Protein AF-A0ABD0QU14-F1 (afdb_monomer_lite)

Structure (mmCIF, N/CA/C/O backbone):
data_AF-A0ABD0QU14-F1
#
_entry.id   AF-A0ABD0QU14-F1
#
loop_
_atom_site.group_PDB
_atom_site.id
_atom_site.type_symbol
_atom_site.label_atom_id
_atom_site.label_alt_id
_atom_site.label_comp_id
_atom_site.label_asym_id
_atom_site.label_entity_id
_atom_site.label_seq_id
_atom_site.pdbx_PDB_ins_code
_atom_site.Cartn_x
_atom_site.Cartn_y
_atom_site.Cartn_z
_atom_site.occupancy
_atom_site.B_iso_or_equiv
_atom_site.auth_seq_id
_atom_site.auth_comp_id
_atom_site.auth_asym_id
_atom_site.auth_atom_id
_atom_site.pdbx_PDB_model_num
ATOM 1 N N . MET A 1 1 ? -11.030 -12.705 1.735 1.00 87.50 1 MET A N 1
ATOM 2 C CA . MET A 1 1 ? -11.644 -11.830 0.719 1.00 87.50 1 MET A CA 1
ATOM 3 C C . MET A 1 1 ? -10.800 -10.571 0.615 1.00 87.50 1 MET A C 1
ATOM 5 O O . MET A 1 1 ? -10.391 -10.055 1.653 1.00 87.50 1 MET A O 1
ATOM 9 N N . TYR A 1 2 ? -10.468 -10.145 -0.600 1.00 95.94 2 TYR A N 1
ATOM 10 C CA . TYR A 1 2 ? -9.708 -8.917 -0.835 1.00 95.94 2 TYR A CA 1
ATOM 11 C C . TYR A 1 2 ? -10.688 -7.769 -1.076 1.00 95.94 2 TYR A C 1
ATOM 13 O O . TYR A 1 2 ? -11.655 -7.949 -1.812 1.00 95.94 2 TYR A O 1
ATOM 21 N N . ALA A 1 3 ? -10.461 -6.632 -0.424 1.00 96.62 3 ALA A N 1
ATOM 22 C CA . ALA A 1 3 ? -11.270 -5.423 -0.592 1.00 96.62 3 ALA A CA 1
ATOM 23 C C . ALA A 1 3 ? -10.688 -4.496 -1.663 1.00 96.62 3 ALA A C 1
ATOM 25 O O . ALA A 1 3 ? -11.417 -3.754 -2.313 1.00 96.62 3 ALA A O 1
ATOM 26 N N . PHE A 1 4 ? -9.372 -4.565 -1.857 1.00 97.56 4 PHE A N 1
ATOM 27 C CA . PHE A 1 4 ? -8.656 -3.816 -2.873 1.00 97.56 4 PHE A CA 1
ATOM 28 C C . PHE A 1 4 ? -7.581 -4.707 -3.489 1.00 97.56 4 PHE A C 1
ATOM 30 O O . PHE A 1 4 ? -6.840 -5.378 -2.765 1.00 97.56 4 PHE A O 1
ATOM 37 N N . ALA A 1 5 ? -7.493 -4.703 -4.817 1.00 97.44 5 ALA A N 1
ATOM 38 C CA . ALA A 1 5 ? -6.504 -5.467 -5.557 1.00 97.44 5 ALA A CA 1
ATOM 39 C C . ALA A 1 5 ? -5.916 -4.633 -6.699 1.00 97.44 5 ALA A C 1
ATOM 41 O O . ALA A 1 5 ? -6.662 -4.035 -7.470 1.00 97.44 5 ALA A O 1
ATOM 42 N N . ALA A 1 6 ? -4.592 -4.648 -6.836 1.00 98.12 6 ALA A N 1
ATOM 43 C CA . ALA A 1 6 ? -3.890 -4.122 -8.000 1.00 98.12 6 ALA A CA 1
ATOM 44 C C . ALA A 1 6 ? -2.884 -5.163 -8.503 1.00 98.12 6 ALA A C 1
ATOM 46 O O . ALA A 1 6 ? -1.945 -5.553 -7.801 1.00 98.12 6 ALA A O 1
ATOM 47 N N . LEU A 1 7 ? -3.110 -5.636 -9.724 1.00 98.06 7 LEU A N 1
ATOM 48 C CA . LEU A 1 7 ? -2.320 -6.679 -10.361 1.00 98.06 7 LEU A CA 1
ATOM 49 C C . LEU A 1 7 ? -1.766 -6.156 -11.684 1.00 98.06 7 LEU A C 1
ATOM 51 O O . LEU A 1 7 ? -2.535 -5.637 -12.487 1.00 98.06 7 LEU A O 1
ATOM 55 N N . ASP A 1 8 ? -0.465 -6.336 -11.897 1.00 98.06 8 ASP A N 1
ATOM 56 C CA . ASP A 1 8 ? 0.199 -6.135 -13.191 1.00 98.06 8 ASP A CA 1
ATOM 57 C C . ASP A 1 8 ? 0.120 -4.698 -13.751 1.00 98.0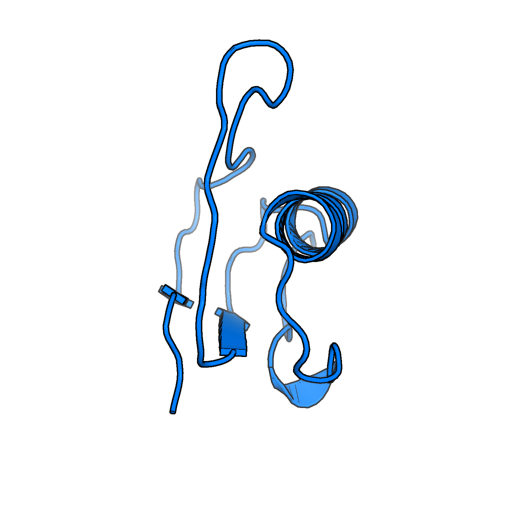6 8 ASP A C 1
ATOM 59 O O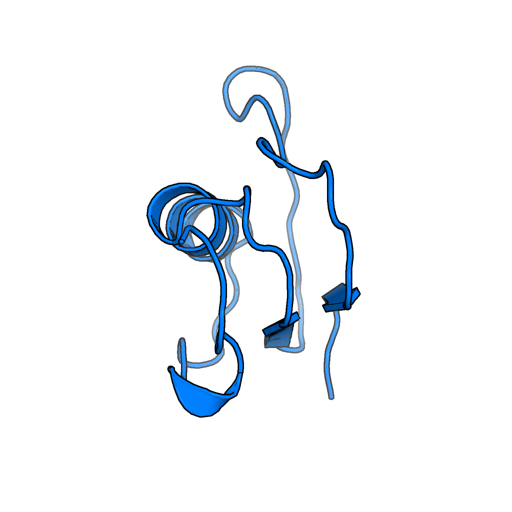 . ASP A 1 8 ? -0.091 -4.468 -14.942 1.00 98.06 8 ASP A O 1
ATOM 63 N N . ASN A 1 9 ? 0.282 -3.688 -12.886 1.00 98.19 9 ASN A N 1
ATOM 64 C CA . ASN A 1 9 ? 0.307 -2.287 -13.312 1.00 98.19 9 ASN A CA 1
ATOM 65 C C . ASN A 1 9 ? 1.751 -1.813 -13.512 1.00 98.19 9 ASN A C 1
ATOM 67 O O . ASN A 1 9 ? 2.403 -1.310 -12.595 1.00 98.19 9 ASN A O 1
ATOM 71 N N . GLN A 1 10 ? 2.228 -1.905 -14.753 1.00 97.19 10 GLN A N 1
ATOM 72 C CA . GLN A 1 10 ? 3.620 -1.638 -15.154 1.00 97.19 10 GLN A CA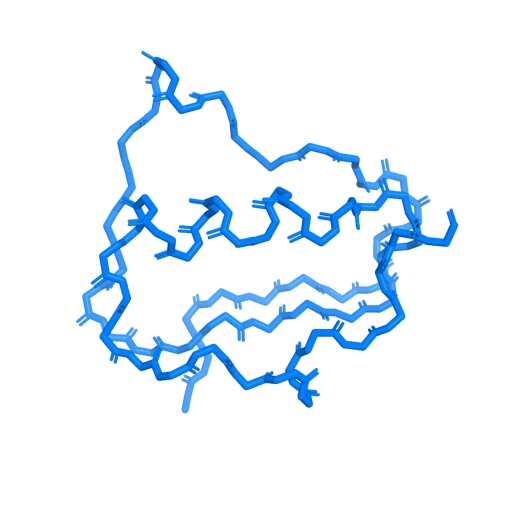 1
ATOM 73 C C . GLN A 1 10 ? 4.107 -0.193 -14.933 1.00 97.19 10 GLN A C 1
ATOM 75 O O . GLN A 1 10 ? 5.306 0.099 -14.992 1.00 97.19 10 GLN A O 1
ATOM 80 N N . HIS A 1 11 ? 3.191 0.749 -14.713 1.00 97.69 11 HIS A N 1
ATOM 81 C CA . HIS A 1 11 ? 3.509 2.173 -14.563 1.00 97.69 11 HIS A CA 1
ATOM 82 C C . HIS A 1 11 ? 3.025 2.786 -13.247 1.00 97.69 11 HIS A C 1
ATOM 84 O O . HIS A 1 11 ? 3.319 3.955 -12.988 1.00 97.69 11 HIS A O 1
ATOM 90 N N . LEU A 1 12 ? 2.321 2.011 -12.416 1.00 98.38 12 LEU A N 1
ATOM 91 C CA . LEU A 1 12 ? 1.803 2.473 -11.134 1.00 98.38 12 LEU A CA 1
ATOM 92 C C . LEU A 1 12 ? 2.965 2.732 -10.169 1.00 98.38 12 LEU A C 1
ATOM 94 O O . LEU A 1 12 ? 3.746 1.829 -9.895 1.00 98.38 12 LEU A O 1
ATOM 98 N N . GLN A 1 13 ? 3.070 3.968 -9.682 1.00 97.44 13 GLN A N 1
ATOM 99 C CA . GLN A 1 13 ? 4.164 4.423 -8.810 1.00 97.44 13 GLN A CA 1
ATOM 100 C C . GLN A 1 13 ? 3.678 4.891 -7.442 1.00 97.44 13 GLN A C 1
ATOM 102 O O . GLN A 1 13 ? 4.313 4.623 -6.428 1.00 97.44 13 GLN A O 1
ATOM 107 N N . LEU A 1 14 ? 2.543 5.587 -7.429 1.00 97.19 14 LEU A N 1
ATOM 108 C CA . LEU A 1 14 ? 1.943 6.199 -6.250 1.00 97.19 14 LEU A CA 1
ATOM 109 C C . LEU A 1 14 ? 0.489 5.757 -6.149 1.00 97.19 14 LEU A C 1
ATOM 111 O O . LEU A 1 14 ? -0.146 5.482 -7.169 1.00 97.19 14 LEU A O 1
ATOM 115 N N . LEU A 1 15 ? -0.030 5.705 -4.923 1.00 96.94 15 LEU A N 1
ATOM 116 C CA . LEU A 1 15 ? -1.411 5.302 -4.677 1.00 96.94 15 LEU A CA 1
ATOM 117 C C . LEU A 1 15 ? -2.314 6.501 -4.361 1.00 96.94 15 LEU A C 1
ATOM 119 O O . LEU A 1 15 ? -3.208 6.817 -5.140 1.00 96.94 15 LEU A O 1
ATOM 123 N N . TRP A 1 16 ? -2.060 7.195 -3.248 1.00 95.44 16 TRP A N 1
ATOM 124 C CA . TRP A 1 16 ? -2.831 8.369 -2.831 1.00 95.44 16 TRP A CA 1
ATOM 125 C C . TRP A 1 16 ? -1.931 9.439 -2.223 1.00 95.44 16 TRP A C 1
ATOM 127 O O . TRP A 1 16 ? -0.985 9.138 -1.493 1.00 95.44 16 TRP A O 1
ATOM 137 N N . ASP A 1 17 ? -2.308 10.700 -2.431 1.00 95.44 17 ASP A N 1
ATOM 138 C CA . ASP A 1 17 ? -1.863 11.784 -1.561 1.00 95.44 17 ASP A CA 1
ATOM 139 C C . ASP A 1 17 ? -2.709 11.792 -0.279 1.00 95.44 17 ASP A C 1
ATOM 141 O O . ASP A 1 17 ? -3.813 12.342 -0.227 1.00 95.44 17 ASP A O 1
ATOM 145 N N . TRP A 1 18 ? -2.170 11.178 0.772 1.00 95.06 18 TRP A N 1
ATOM 146 C CA . TRP A 1 18 ? -2.806 11.066 2.087 1.00 95.06 18 TRP A CA 1
ATOM 147 C C . TRP A 1 18 ? -2.949 12.390 2.848 1.00 95.06 18 TRP A C 1
ATOM 149 O O . TRP A 1 18 ? -3.564 12.397 3.912 1.00 95.06 18 TRP A O 1
ATOM 159 N N . SER A 1 19 ? -2.376 13.494 2.359 1.00 94.56 19 SER A N 1
ATOM 160 C CA . SER A 1 19 ? -2.649 14.822 2.923 1.00 94.56 19 SER A CA 1
ATOM 161 C C . SER A 1 19 ? -4.007 15.373 2.477 1.00 94.56 19 SER A C 1
ATOM 163 O O . SER A 1 19 ? -4.593 16.199 3.171 1.00 94.56 19 SER A O 1
ATOM 165 N N . GLN A 1 20 ? -4.529 14.868 1.354 1.00 95.88 20 GLN A N 1
ATOM 166 C CA . GLN A 1 20 ? -5.778 15.320 0.735 1.00 95.88 20 GLN A CA 1
ATOM 167 C C . GLN A 1 20 ? -6.880 14.253 0.763 1.00 95.88 20 GLN A C 1
ATOM 169 O O . GLN A 1 20 ? -8.048 14.571 0.554 1.00 95.88 20 GLN A O 1
ATOM 174 N N . HIS A 1 21 ? -6.526 12.990 1.020 1.00 93.06 21 HIS A N 1
ATOM 175 C CA . HIS A 1 21 ? -7.447 11.859 0.936 1.00 93.06 21 HIS A CA 1
ATOM 176 C C . HIS A 1 21 ? -7.629 11.152 2.276 1.00 93.06 21 HIS A C 1
ATOM 178 O O . HIS A 1 21 ? -6.666 10.864 2.988 1.00 93.06 21 HIS A O 1
ATOM 184 N N . ASN A 1 22 ? -8.882 10.795 2.563 1.00 94.19 22 ASN A N 1
ATOM 185 C CA . ASN A 1 22 ? -9.255 9.897 3.647 1.00 94.19 22 ASN A CA 1
ATOM 186 C C . ASN A 1 22 ? -10.029 8.709 3.061 1.00 94.19 22 ASN A C 1
ATOM 188 O O . ASN A 1 22 ? -11.039 8.894 2.383 1.00 94.19 22 ASN A O 1
ATOM 192 N N . LEU A 1 23 ? -9.542 7.498 3.311 1.00 95.31 23 LEU A N 1
ATOM 193 C CA . LEU A 1 23 ? -10.131 6.251 2.837 1.00 95.31 23 LEU A CA 1
ATOM 194 C C . LEU A 1 23 ? -10.170 5.277 4.010 1.00 95.31 23 LEU A C 1
ATOM 196 O O . LEU A 1 23 ? -9.172 5.135 4.704 1.00 95.31 23 LEU A O 1
ATOM 200 N N . ASN A 1 24 ? -11.291 4.586 4.205 1.00 96.44 24 ASN A N 1
ATOM 201 C CA . ASN A 1 24 ? -11.443 3.553 5.228 1.00 96.44 24 ASN A CA 1
ATOM 202 C C . ASN A 1 24 ? -11.889 2.244 4.569 1.00 96.44 24 ASN A C 1
ATOM 204 O O . ASN A 1 24 ? -12.848 2.243 3.796 1.00 96.44 24 ASN A O 1
ATOM 208 N N . ILE A 1 25 ? -11.220 1.137 4.887 1.00 96.25 25 ILE A N 1
ATOM 209 C CA . ILE A 1 25 ? -11.576 -0.206 4.416 1.00 96.25 25 ILE A CA 1
ATOM 210 C C . ILE A 1 25 ? -12.049 -1.005 5.632 1.00 96.25 25 ILE A C 1
ATOM 212 O O . ILE A 1 25 ? -11.257 -1.442 6.461 1.00 96.25 25 ILE A O 1
ATOM 216 N N . SER A 1 26 ? -13.368 -1.169 5.751 1.00 94.88 26 SER A N 1
ATOM 217 C CA . SER A 1 26 ? -14.016 -1.717 6.951 1.00 94.88 26 SER A CA 1
ATOM 218 C C . SER A 1 26 ? -13.826 -3.224 7.145 1.00 94.88 26 SER A C 1
ATOM 220 O O . SER A 1 26 ? -13.889 -3.703 8.279 1.00 94.88 26 SER A O 1
ATOM 222 N N . ALA A 1 27 ? -13.619 -3.969 6.060 1.00 95.50 27 ALA A N 1
ATOM 223 C CA . ALA A 1 27 ? -13.374 -5.405 6.069 1.00 95.50 27 ALA A CA 1
ATOM 224 C C . ALA A 1 27 ? -12.621 -5.827 4.803 1.00 95.50 27 ALA A C 1
ATOM 226 O O . ALA A 1 27 ? -12.852 -5.275 3.727 1.00 95.50 27 ALA A O 1
ATOM 227 N N . GLY A 1 28 ? -11.787 -6.859 4.915 1.00 96.19 28 GLY A N 1
ATOM 228 C CA . GLY A 1 28 ? -11.037 -7.435 3.804 1.00 96.19 28 GLY A CA 1
ATOM 229 C C . GLY A 1 28 ? -9.573 -6.997 3.761 1.00 96.19 28 GLY A C 1
ATOM 230 O O . GLY A 1 28 ? -9.105 -6.174 4.536 1.00 96.19 28 GLY A O 1
ATOM 231 N N . LYS A 1 29 ? -8.820 -7.610 2.845 1.00 96.69 29 LYS A N 1
ATOM 232 C CA . LYS A 1 29 ? -7.364 -7.428 2.720 1.00 96.69 29 LYS A CA 1
ATOM 233 C C . LYS A 1 29 ? -6.977 -6.638 1.477 1.00 96.69 29 LYS A C 1
ATOM 235 O O . LYS A 1 29 ? -7.746 -6.573 0.516 1.00 96.69 29 LYS A O 1
ATOM 240 N N . LEU A 1 30 ? -5.751 -6.125 1.483 1.00 97.62 30 LEU A N 1
ATOM 241 C CA . LEU A 1 30 ? -5.077 -5.627 0.288 1.00 97.62 30 LEU A CA 1
ATOM 242 C C . LEU A 1 30 ? -4.425 -6.777 -0.485 1.00 97.62 30 LEU A C 1
ATOM 244 O O . LEU A 1 30 ? -3.987 -7.760 0.112 1.00 97.62 30 LEU A O 1
ATOM 248 N N . TYR A 1 31 ? -4.327 -6.619 -1.801 1.00 98.12 31 TYR A N 1
ATOM 249 C CA . TYR A 1 31 ? -3.588 -7.511 -2.687 1.00 98.12 31 TYR A CA 1
ATOM 250 C C . TYR A 1 31 ? -2.849 -6.692 -3.742 1.00 98.12 31 TYR A C 1
ATOM 252 O O . TYR A 1 31 ? -3.477 -6.003 -4.543 1.00 98.12 31 TYR A O 1
ATOM 260 N N . PHE A 1 32 ? -1.521 -6.765 -3.762 1.00 98.38 32 PHE A N 1
ATOM 261 C CA . PHE A 1 32 ? -0.708 -6.074 -4.762 1.00 98.38 32 PHE A CA 1
ATOM 262 C C . PHE A 1 32 ? 0.324 -7.029 -5.329 1.00 98.38 32 PHE A C 1
ATOM 264 O O . PHE A 1 32 ? 1.188 -7.515 -4.606 1.00 98.38 32 PHE A O 1
ATOM 271 N N . ARG A 1 33 ? 0.287 -7.298 -6.630 1.00 97.94 33 ARG A N 1
ATOM 272 C CA . ARG A 1 33 ? 1.341 -8.092 -7.265 1.00 97.94 33 ARG A CA 1
ATOM 273 C C . ARG A 1 33 ? 1.707 -7.551 -8.629 1.00 97.94 33 ARG A C 1
ATOM 275 O O . ARG A 1 33 ? 0.844 -7.033 -9.330 1.00 97.94 33 ARG A O 1
ATOM 282 N N . LEU A 1 34 ? 2.959 -7.768 -9.021 1.00 97.88 34 LEU A N 1
ATOM 283 C CA . LEU A 1 34 ? 3.466 -7.420 -10.352 1.00 97.88 34 LEU A CA 1
ATOM 284 C C . LEU A 1 34 ? 3.333 -5.916 -10.655 1.00 97.88 34 LEU A C 1
ATOM 286 O O . LEU A 1 34 ? 3.018 -5.529 -11.773 1.00 97.88 34 LEU A O 1
ATOM 290 N N . ASN A 1 35 ? 3.552 -5.050 -9.663 1.00 98.44 35 ASN A N 1
ATOM 291 C CA . ASN A 1 35 ? 3.571 -3.599 -9.866 1.00 98.44 35 ASN A CA 1
ATOM 292 C C . ASN A 1 35 ? 5.021 -3.107 -9.702 1.00 98.44 35 ASN A C 1
ATOM 294 O O . ASN A 1 35 ? 5.376 -2.599 -8.635 1.00 98.44 35 ASN A O 1
ATOM 298 N N . PRO A 1 36 ? 5.893 -3.280 -10.716 1.00 97.88 36 PRO A N 1
ATOM 299 C CA . PRO A 1 36 ? 7.339 -3.110 -10.556 1.00 97.88 36 PRO A CA 1
ATOM 300 C C . PRO A 1 36 ? 7.730 -1.693 -10.139 1.00 97.88 36 PRO A C 1
ATOM 302 O O . PRO A 1 36 ? 8.704 -1.524 -9.430 1.00 97.88 36 PRO A O 1
ATOM 305 N N . LYS A 1 37 ? 6.946 -0.669 -10.491 1.00 98.19 37 LYS A N 1
ATOM 306 C CA . LYS A 1 37 ? 7.247 0.721 -10.111 1.00 98.19 37 LYS A CA 1
ATOM 307 C C . LYS A 1 37 ? 6.602 1.178 -8.799 1.00 98.19 37 LYS A C 1
ATOM 309 O O . LYS A 1 37 ? 6.818 2.316 -8.390 1.00 98.19 37 LYS A O 1
ATOM 314 N N . LEU A 1 38 ? 5.814 0.325 -8.143 1.00 98.44 38 LEU A N 1
ATOM 315 C CA . LEU A 1 38 ? 5.102 0.666 -6.916 1.00 98.44 38 LEU A CA 1
ATOM 316 C C . LEU A 1 38 ? 5.922 0.240 -5.700 1.00 98.44 38 LEU A C 1
ATOM 318 O O . LEU A 1 38 ? 6.033 -0.947 -5.404 1.00 98.44 38 LEU A O 1
ATOM 322 N N . CYS A 1 39 ? 6.455 1.204 -4.954 1.00 97.31 39 CYS A N 1
ATOM 323 C CA . CYS A 1 39 ? 7.255 0.887 -3.777 1.00 97.31 39 CYS A CA 1
ATOM 324 C C . CYS A 1 39 ? 6.418 0.225 -2.668 1.00 97.31 39 CYS A C 1
ATOM 326 O O . CYS A 1 39 ? 5.287 0.624 -2.379 1.00 97.31 39 CYS A O 1
ATOM 328 N N . MET A 1 40 ? 7.015 -0.738 -1.962 1.00 96.94 40 MET A N 1
ATOM 329 C CA . MET A 1 40 ? 6.396 -1.384 -0.800 1.00 96.94 40 MET A CA 1
ATOM 330 C C . MET A 1 40 ? 6.036 -0.406 0.328 1.00 96.94 40 MET A C 1
ATOM 332 O O . MET A 1 40 ? 5.095 -0.665 1.079 1.00 96.94 40 MET A O 1
ATOM 336 N N . SER A 1 41 ? 6.747 0.718 0.457 1.00 96.69 41 SER A N 1
ATOM 337 C CA . SER A 1 41 ? 6.417 1.761 1.437 1.00 96.69 41 SER A CA 1
ATOM 338 C C . SER A 1 41 ? 5.060 2.417 1.156 1.00 96.69 41 SER A C 1
ATOM 340 O O . SER A 1 41 ? 4.310 2.657 2.099 1.00 96.69 41 SER A O 1
ATOM 342 N N . GLU A 1 42 ? 4.694 2.620 -0.114 1.00 97.75 42 GLU A N 1
ATOM 343 C CA . GLU A 1 42 ? 3.390 3.172 -0.506 1.00 97.75 42 GLU A CA 1
ATOM 344 C C . GLU A 1 42 ? 2.247 2.211 -0.159 1.00 97.75 42 GLU A C 1
ATOM 346 O O . GLU A 1 42 ? 1.219 2.625 0.382 1.00 97.75 42 GLU A O 1
ATOM 351 N N . ILE A 1 43 ? 2.454 0.908 -0.372 1.00 97.62 43 ILE A N 1
ATOM 352 C CA . ILE A 1 43 ? 1.477 -0.130 -0.018 1.00 97.62 43 ILE A CA 1
ATOM 353 C C . ILE A 1 43 ? 1.305 -0.219 1.509 1.00 97.62 43 ILE A C 1
ATOM 355 O O . ILE A 1 43 ? 0.178 -0.298 2.003 1.00 97.62 43 ILE A O 1
ATOM 359 N N . ARG A 1 44 ? 2.402 -0.164 2.281 1.00 96.69 44 ARG A N 1
ATOM 360 C CA . ARG A 1 44 ? 2.340 -0.147 3.757 1.00 96.69 44 ARG A CA 1
ATOM 361 C C . ARG A 1 44 ? 1.606 1.086 4.274 1.00 96.69 44 ARG A C 1
ATOM 363 O O . ARG A 1 44 ? 0.739 0.962 5.133 1.00 96.69 44 ARG A O 1
ATOM 370 N N . LYS A 1 45 ? 1.883 2.251 3.691 1.00 97.25 45 LYS A N 1
ATOM 371 C CA . LYS A 1 45 ? 1.210 3.506 4.030 1.00 97.25 45 LYS A CA 1
ATOM 372 C C . LYS A 1 45 ? -0.292 3.432 3.771 1.00 97.25 45 LYS A C 1
ATOM 374 O O . LYS A 1 45 ? -1.068 3.877 4.609 1.00 97.25 45 LYS A O 1
ATOM 379 N N . MET A 1 46 ? -0.713 2.820 2.661 1.00 97.38 46 MET A N 1
ATOM 380 C CA . MET A 1 46 ? -2.129 2.543 2.410 1.00 97.38 46 MET A CA 1
ATOM 381 C C . MET A 1 46 ? -2.732 1.651 3.494 1.00 97.38 46 MET A C 1
ATOM 383 O O . MET A 1 46 ? -3.798 1.971 4.016 1.00 97.38 46 MET A O 1
ATOM 387 N N . TRP A 1 47 ? -2.069 0.551 3.849 1.00 97.44 47 TRP A N 1
ATOM 388 C CA . TRP A 1 47 ? -2.557 -0.362 4.885 1.00 97.44 47 TRP A CA 1
ATOM 389 C C . TRP A 1 47 ? -2.758 0.348 6.234 1.00 97.44 47 TRP A C 1
ATOM 391 O O . TRP A 1 47 ? -3.817 0.211 6.843 1.00 97.44 47 TRP A O 1
ATOM 401 N N . GLU A 1 48 ? -1.803 1.184 6.646 1.00 96.50 48 GLU A N 1
ATOM 402 C CA . GLU A 1 48 ? -1.895 1.990 7.871 1.00 96.50 48 GLU A CA 1
ATOM 403 C C . GLU A 1 48 ? -3.018 3.033 7.805 1.00 96.50 48 GLU A C 1
ATOM 405 O O . GLU A 1 48 ? -3.785 3.192 8.755 1.00 96.50 48 GLU A O 1
ATOM 410 N N . LYS A 1 49 ? -3.131 3.753 6.682 1.00 97.50 49 LYS A N 1
ATOM 411 C CA . LYS A 1 49 ? -4.088 4.857 6.522 1.00 97.50 49 LYS A CA 1
ATOM 412 C C . LYS A 1 49 ? -5.528 4.390 6.363 1.00 97.50 49 LYS A C 1
ATOM 414 O O . LYS A 1 49 ? -6.431 5.121 6.752 1.00 97.50 49 LYS A O 1
ATOM 419 N N . THR A 1 50 ? -5.738 3.193 5.822 1.00 97.19 50 THR A N 1
ATOM 420 C CA . THR A 1 50 ? -7.079 2.660 5.544 1.00 97.19 50 THR A CA 1
ATOM 421 C C . THR A 1 50 ? -7.730 1.936 6.717 1.00 97.19 50 THR A C 1
ATOM 423 O O . THR A 1 50 ? -8.889 1.543 6.604 1.00 97.19 50 THR A O 1
ATOM 426 N N . GLY A 1 51 ? -7.024 1.770 7.843 1.00 95.88 51 GLY A N 1
ATOM 427 C CA . GLY A 1 51 ? -7.585 1.170 9.058 1.00 95.88 51 GLY A CA 1
ATOM 428 C C . GLY A 1 51 ? -7.872 -0.332 8.954 1.00 95.88 51 GLY A C 1
ATOM 429 O O . GLY A 1 51 ? -8.641 -0.862 9.760 1.00 95.88 51 GLY A O 1
ATOM 430 N N . ILE A 1 52 ? -7.265 -1.020 7.981 1.00 96.44 52 ILE A N 1
ATOM 431 C CA . ILE A 1 52 ? -7.423 -2.465 7.783 1.00 96.44 52 ILE A CA 1
ATOM 432 C C . ILE A 1 52 ? -6.951 -3.210 9.032 1.00 96.44 52 ILE A C 1
ATOM 434 O O . ILE A 1 52 ? -5.850 -2.989 9.535 1.00 96.44 52 ILE A O 1
ATOM 438 N N . LYS A 1 53 ? -7.784 -4.129 9.530 1.00 94.06 53 LYS A N 1
AT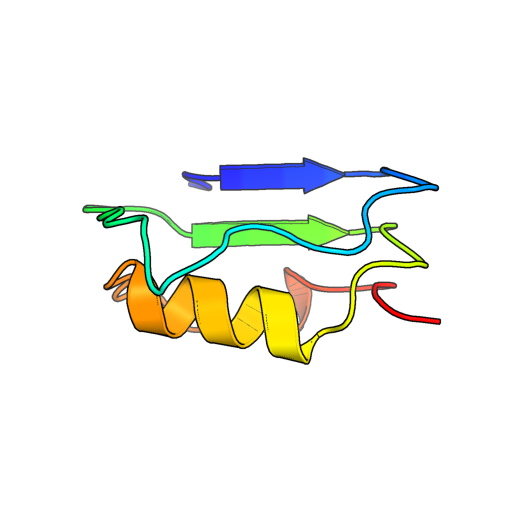OM 439 C CA . LYS A 1 53 ? -7.495 -4.911 10.746 1.00 94.06 53 LYS A CA 1
ATOM 440 C C . LYS A 1 53 ? -6.766 -6.213 10.436 1.00 94.06 53 LYS A C 1
ATOM 442 O O . LYS A 1 53 ? -6.131 -6.818 11.300 1.00 94.06 53 LYS A O 1
ATOM 447 N N . GLU A 1 54 ? -6.885 -6.679 9.205 1.00 94.94 54 GLU A N 1
ATOM 448 C CA . GLU A 1 54 ? -6.258 -7.881 8.715 1.00 94.94 54 GLU A CA 1
ATOM 449 C C . GLU A 1 54 ? -4.742 -7.704 8.595 1.00 94.94 54 GLU A C 1
ATOM 451 O O . GLU A 1 54 ? -4.234 -6.659 8.190 1.00 94.94 54 GLU A O 1
ATOM 456 N N . LYS A 1 55 ? -4.008 -8.771 8.925 1.00 94.19 55 LYS A N 1
ATOM 457 C CA . LYS A 1 55 ? -2.543 -8.769 8.903 1.00 94.19 55 LYS A CA 1
ATOM 458 C C . LYS A 1 55 ? -1.999 -8.440 7.511 1.00 94.19 55 LYS A C 1
ATOM 460 O O . LYS A 1 55 ? -2.470 -8.990 6.515 1.00 94.19 55 LYS A O 1
ATOM 465 N N . PHE A 1 56 ? -0.937 -7.641 7.482 1.00 94.62 56 PHE A N 1
ATOM 466 C CA . PHE A 1 56 ? -0.119 -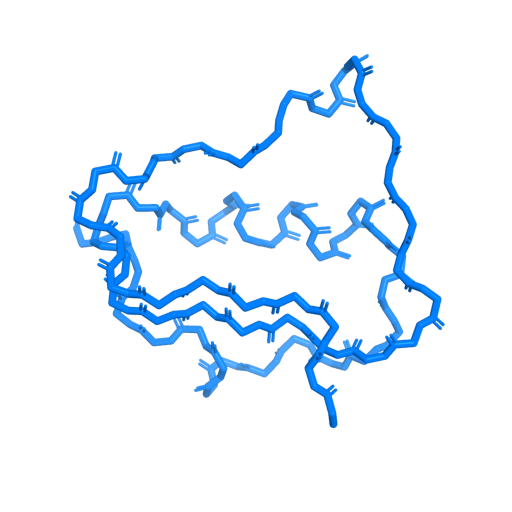7.410 6.297 1.00 94.62 56 PHE A CA 1
ATOM 467 C C . PHE A 1 56 ? 0.732 -8.655 6.002 1.00 94.62 56 PHE A C 1
ATOM 469 O O . PHE A 1 56 ? 1.810 -8.839 6.566 1.00 94.62 56 PHE A O 1
ATOM 476 N N . LEU A 1 57 ? 0.219 -9.563 5.172 1.00 95.06 57 LEU A N 1
ATOM 477 C CA . LEU A 1 57 ? 0.906 -10.804 4.815 1.00 95.06 57 LEU A CA 1
ATOM 478 C C . LEU A 1 57 ? 1.753 -10.590 3.561 1.00 95.06 57 LEU A C 1
ATOM 480 O O . LEU A 1 57 ? 1.205 -10.349 2.494 1.00 95.06 57 LEU A O 1
ATOM 484 N N . GLU A 1 58 ? 3.074 -10.755 3.645 1.00 90.88 58 GLU A N 1
ATOM 485 C CA . GLU A 1 58 ? 3.986 -10.545 2.501 1.00 90.88 58 GLU A CA 1
ATOM 486 C C . GLU A 1 58 ? 3.626 -11.372 1.257 1.00 90.88 58 GLU A C 1
ATOM 488 O O . GLU A 1 58 ? 3.861 -10.950 0.126 1.00 90.88 58 GLU A O 1
ATOM 493 N N . GLY A 1 59 ? 2.984 -12.531 1.444 1.00 94.25 59 GLY A N 1
ATOM 494 C CA . GLY A 1 59 ? 2.460 -13.342 0.345 1.00 94.25 59 GLY A CA 1
ATOM 495 C C . GLY A 1 59 ? 1.461 -12.608 -0.560 1.00 94.25 59 GLY A C 1
ATOM 496 O O . GLY A 1 59 ? 1.369 -12.933 -1.744 1.00 94.25 59 GLY A O 1
ATOM 497 N N . ASP A 1 60 ? 0.748 -11.608 -0.045 1.00 96.19 60 ASP A N 1
ATOM 498 C CA . ASP A 1 60 ? -0.217 -10.796 -0.792 1.00 96.19 60 ASP A CA 1
ATOM 499 C C . ASP A 1 60 ? 0.449 -9.641 -1.575 1.00 96.19 60 ASP A C 1
ATOM 501 O O . ASP A 1 60 ? -0.224 -9.009 -2.386 1.00 96.19 60 ASP A O 1
ATOM 505 N N . PHE A 1 61 ? 1.762 -9.407 -1.391 1.00 96.62 61 PHE A N 1
ATOM 506 C CA . PHE A 1 61 ? 2.488 -8.213 -1.864 1.00 96.62 61 PHE A CA 1
ATOM 507 C C . PHE A 1 61 ? 3.754 -8.509 -2.697 1.00 96.62 61 PHE A C 1
ATOM 509 O O . PHE A 1 61 ? 4.741 -7.777 -2.630 1.00 96.62 61 PHE A O 1
ATOM 516 N N . ARG A 1 62 ? 3.774 -9.600 -3.468 1.00 96.19 62 ARG A N 1
ATOM 517 C CA . ARG A 1 62 ? 4.973 -10.056 -4.204 1.00 96.19 62 ARG A CA 1
ATOM 518 C C . ARG A 1 62 ? 5.244 -9.253 -5.483 1.00 96.19 62 ARG A C 1
ATOM 520 O O . ARG A 1 62 ? 4.306 -8.952 -6.217 1.00 96.19 62 ARG A O 1
ATOM 527 N N . ASN A 1 63 ? 6.524 -9.041 -5.803 1.00 96.38 63 ASN A N 1
ATOM 528 C CA . ASN A 1 63 ? 7.005 -8.396 -7.037 1.00 96.38 63 ASN A CA 1
ATOM 529 C C . ASN A 1 63 ? 6.452 -6.967 -7.205 1.00 96.38 63 ASN A C 1
ATOM 531 O O . ASN A 1 63 ? 5.766 -6.664 -8.183 1.00 96.38 63 ASN A O 1
ATOM 535 N N . ASN A 1 64 ? 6.682 -6.117 -6.203 1.00 97.19 64 ASN A N 1
ATOM 536 C CA . ASN A 1 64 ? 6.369 -4.691 -6.259 1.00 97.19 64 ASN A CA 1
ATOM 537 C C . ASN A 1 64 ? 7.630 -3.888 -5.915 1.00 97.19 64 ASN A C 1
ATOM 539 O O . ASN A 1 64 ? 8.287 -4.208 -4.923 1.00 97.19 64 ASN A O 1
ATOM 543 N N . GLY A 1 65 ? 7.908 -2.831 -6.679 1.00 92.25 65 GLY A N 1
ATOM 544 C CA . GLY A 1 65 ? 8.990 -1.885 -6.388 1.00 92.25 65 GLY A CA 1
ATOM 545 C C . GLY A 1 65 ? 10.395 -2.396 -6.717 1.00 92.25 65 GLY A C 1
ATOM 546 O O . GLY A 1 65 ? 11.279 -2.202 -5.885 1.00 92.25 65 GLY A O 1
ATOM 547 N N . ASP A 1 66 ? 10.557 -3.052 -7.872 1.00 73.00 66 ASP A N 1
ATOM 548 C CA . ASP A 1 66 ? 11.859 -3.478 -8.418 1.00 73.00 66 ASP A CA 1
ATOM 549 C C . ASP A 1 66 ? 12.822 -2.291 -8.625 1.00 73.00 66 ASP A C 1
ATOM 551 O O . ASP A 1 66 ? 12.357 -1.192 -9.022 1.00 73.00 66 ASP A O 1
#

Radius of gyration: 11.2 Å; chains: 1; bounding box: 26×29×26 Å

Foldseek 3Di:
DAPEEDEQQAPDAADDDPVPDQAADPDHHYAYENHQNYDPVRVVVCCVRRPYPDDPDVVRHYNYHD

Organism: Cirrhinus mrigala (NCBI:txid683832)

Secondary structure (DSSP, 8-state):
-EEEEEE--TT------TTT------S-EEEEESBTTS-HHHHHHHHHHTT--S---GGGS-SB--

pLDDT: mean 95.98, std 3.42, range [73.0, 98.44]

Sequence (66 aa):
MYAFAALDNQHLQLLWDWSQHNLNISAGKLYFRLNPKLCMSEIRKMWEKTGIKEKFLEGDFRNNGD

InterPro domains:
  IPR000494 Receptor L-domain [PF01030] (2-50)
  IPR036941 Receptor L-domain superfamily [G3DSA:3.80.20.20] (1-66)

=== Feature glossary ===
Feature key, reading from the visual/contextual features back to the raw sequence:

Rendered structure images. Structure images are PyMOL renders from six orthogonal camera directions. Cartoon representation draws helices as coils and strands as arrows; sticks shows the backbone as bonds; surface shows the solvent-excluded envelope. Rainbow coloring maps sequence position to hue (blue→red, N→C); chain coloring assigns a distinct color per polypeptide.

Contact-map, Ramachandran, and PAE plots. Three diagnostic plots accompany the record. The Cα contact map visualizes the tertiary structure as a 2D adjacency matrix (8 Å cutoff, sequence-local contacts suppressed). The Ramachandran plot shows the distribution of backbone (φ, ψ) torsions, with points in the α and β basins reflecting secondary structure content. The PAE plot shows AlphaFold's inter-residue confidence as a color matrix.

InterPro / GO / CATH / organism. The annotation block draws on four external resources. InterPro: which protein families and domains the sequence belongs to. GO: standardized terms for what the protein does, what process it participates in, and where in the cell it acts. CATH: which structural fold it has in the CATH hierarchy. Organism: the species of origin.

Nearest PDB structures. Structural nearest neighbors (via Foldseek easy-search vs the PDB). Reported per hit: target PDB id, E-value, and alignment TM-score. A TM-score above ~0.5 is the conventional threshold for 'same fold'.

Predicted aligned error. Predicted aligned error is AlphaFold's pairwise confidence. Unlike pLDDT (per-residue), PAE is per-residue-pair and captures whether two parts of the structure are correctly placed relative to each other. Units are ångströms of expected positional error.

Solvent-accessible surface area. SASA measures how much of the protein is reachable by solvent. It is computed by rolling a water-sized probe over the atomic surface and summing the exposed area (Å²). Per-residue SASA distinguishes core (buried, low SASA) from surface (exposed, high SASA) residues; total SASA is a whole-molecule size measure.

B-factor. Crystallographic B-factors measure how much each atom's electron density is smeared out, in Å². They rise in mobile loops and surface residues and fall in the buried interior. In AlphaFold models this column is repurposed to hold pLDDT instead.

pLDDT. For AlphaFold models, the B-factor field carries pLDDT — the model's own estimate of local accuracy on a 0–100 scale. Regions with pLDDT<50 should be treated as essentially unmodeled; they often 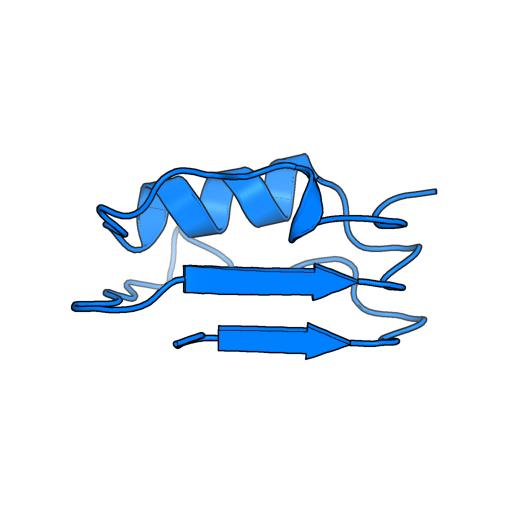correspond to intrinsically disordered segments.

Backbone torsions (φ/ψ). φ (phi) and ψ (psi) are the two rotatable backbone dihedrals per residue: φ is the C(i-1)–N–Cα–C torsion, ψ is the N–Cα–C–N(i+1) torsion, both in degrees on (−180°, 180°]. α-helical residues cluster near (−60°, −45°); β-strand residues near (−120°, +130°). A Ramachandran plot is simply a scatter of (φ, ψ) for every residue.

Radius of gyration, Cα contacts, bounding box. Radius of gyration (Rg) is the root-mean-square distance of Cα atoms from their centroid — a single number for overall size and compactness. A globular domain of N residues has Rg ≈ 2.2·N^0.38 Å; an extended or disordered chain has a much larger Rg. The Cα contact count is the number of residue pairs whose Cα atoms are within 8 Å and are more than four positions apart in sequence — a standard proxy for tertiary packing density. The bounding box is the smallest axis-aligned box enclosing all Cα atoms.

Secondary structure (3-state, P-SEA). Three-state secondary structure (P-SEA) collapses the eight DSSP classes into helix (a), strand (b), and coil (c). P-SEA assigns these from Cα geometry alone — distances and angles — without requiring backbone oxygens, so it works on any Cα trace.

Secondary structure (8-state, DSSP). Secondary structure is the local, repeating backbone conformation. DSSP classifies it into eight states by reading the hydrogen-bond network: three helix types (H, G, I), two β types (E, B), two non-regular types (T, S), and unstructured coil (-).

Foldseek 3Di. The Foldseek 3Di string encodes local tertiary geometry as a 20-letter alphabet — one character per residue — derived from the relative positions of nearby Cα atoms. Unlike the amino-acid sequence, 3Di is a direct function of the 3D structure, so two proteins with the same fold have similar 3Di strings even at low sequence identity.

mmCIF coordinates. Structure coordinates are given as an mmCIF _atom_site loop: one row per atom with element, residue name, chain id, sequence number, and x/y/z position in Å. Only the four main-chain atoms per residue are included here; side chains are omitted to keep the record compact.

Sequence. This is the polypeptide sequence — one letter per residue, N-terminus first. Length ranges from a few dozen residues for small domains to over a thousand for large multi-domain proteins.